Protein AF-A0A434PWB7-F1 (afdb_monomer_lite)

Radius of gyration: 32.47 Å; chains: 1; bounding box: 75×47×63 Å

Structure (mmCIF, N/CA/C/O backbone):
data_AF-A0A434PWB7-F1
#
_entry.id   AF-A0A434PWB7-F1
#
loop_
_atom_site.group_PDB
_atom_site.id
_atom_site.type_symbol
_atom_site.label_atom_id
_atom_site.label_alt_id
_atom_site.label_comp_id
_atom_site.label_asym_id
_atom_site.label_entity_id
_atom_site.label_seq_id
_atom_site.pdbx_PDB_ins_code
_atom_site.Cartn_x
_atom_site.Cartn_y
_atom_site.Cartn_z
_atom_site.occupancy
_atom_site.B_iso_or_equiv
_atom_site.auth_seq_id
_atom_site.auth_comp_id
_atom_site.auth_asym_id
_atom_site.auth_atom_id
_atom_site.pdbx_PDB_model_num
ATOM 1 N N . MET A 1 1 ? 46.363 -16.955 33.409 1.00 49.78 1 MET A N 1
ATOM 2 C CA . MET A 1 1 ? 46.916 -17.927 32.433 1.00 49.78 1 MET A CA 1
ATOM 3 C C . MET A 1 1 ? 45.870 -18.694 31.598 1.00 49.78 1 MET A C 1
ATOM 5 O O . MET A 1 1 ? 46.268 -19.554 30.834 1.00 49.78 1 MET A O 1
ATOM 9 N N . LYS A 1 2 ? 44.554 -18.404 31.662 1.00 49.06 2 LYS A N 1
ATOM 10 C CA . LYS A 1 2 ? 43.530 -19.110 30.847 1.00 49.06 2 LYS A CA 1
ATOM 11 C C . LYS A 1 2 ? 42.995 -18.334 29.626 1.00 49.06 2 LYS A C 1
ATOM 13 O O . LYS A 1 2 ? 42.341 -18.928 28.787 1.00 49.06 2 LYS A O 1
ATOM 18 N N . ARG A 1 3 ? 43.295 -17.033 29.492 1.00 47.59 3 ARG A N 1
ATOM 19 C CA . ARG A 1 3 ? 42.820 -16.181 28.373 1.00 47.59 3 ARG A CA 1
ATOM 20 C C . ARG A 1 3 ? 43.783 -16.095 27.180 1.00 47.59 3 ARG A C 1
ATOM 22 O O . ARG A 1 3 ? 43.400 -15.630 26.121 1.00 47.59 3 ARG A O 1
ATOM 29 N N . ILE A 1 4 ? 45.025 -16.547 27.353 1.00 51.34 4 ILE A N 1
ATOM 30 C CA . ILE A 1 4 ? 46.046 -16.556 26.289 1.00 51.34 4 ILE A CA 1
ATOM 31 C C . ILE A 1 4 ? 45.904 -17.821 25.423 1.00 51.34 4 ILE A C 1
ATOM 33 O O . ILE A 1 4 ? 46.139 -17.782 24.220 1.00 51.34 4 ILE A O 1
ATOM 37 N N . ALA A 1 5 ? 45.428 -18.923 26.014 1.00 50.66 5 ALA A N 1
ATOM 38 C CA . ALA A 1 5 ? 45.200 -20.187 25.315 1.00 50.66 5 ALA A CA 1
ATOM 39 C C . ALA A 1 5 ? 44.047 -20.116 24.294 1.00 50.66 5 ALA A C 1
ATOM 41 O O . ALA A 1 5 ? 44.107 -20.763 23.253 1.00 50.66 5 ALA A O 1
ATOM 42 N N . THR A 1 6 ? 43.019 -19.301 24.551 1.00 50.81 6 THR A N 1
ATOM 43 C CA . THR A 1 6 ? 41.869 -19.149 23.644 1.00 50.81 6 THR A CA 1
ATOM 44 C C . THR A 1 6 ? 42.200 -18.312 22.406 1.00 50.81 6 THR A C 1
ATOM 46 O O . THR A 1 6 ? 41.685 -18.589 21.328 1.00 50.81 6 THR A O 1
ATOM 49 N N . SER A 1 7 ? 43.103 -17.333 22.523 1.00 45.69 7 SER A N 1
ATOM 50 C CA . SER A 1 7 ? 43.508 -16.478 21.397 1.00 45.69 7 SER A CA 1
ATOM 51 C C . SER A 1 7 ? 44.411 -17.203 20.394 1.00 45.69 7 SER A C 1
ATOM 53 O O . SER A 1 7 ? 44.321 -16.956 19.195 1.00 45.69 7 SER A O 1
ATOM 55 N N . PHE A 1 8 ? 45.241 -18.142 20.859 1.00 51.97 8 PHE A N 1
ATOM 56 C CA . PHE A 1 8 ? 46.063 -18.974 19.972 1.00 51.97 8 PHE A CA 1
ATOM 57 C C . PHE A 1 8 ? 45.223 -19.948 19.136 1.00 51.97 8 PHE A C 1
ATOM 59 O O . PHE A 1 8 ? 45.544 -20.195 17.977 1.00 51.97 8 PHE A O 1
ATOM 66 N N . PHE A 1 9 ? 44.110 -20.448 19.680 1.00 51.03 9 PHE A N 1
ATOM 67 C CA . PHE A 1 9 ? 43.215 -21.346 18.947 1.00 51.03 9 PHE A CA 1
ATOM 68 C C . PHE A 1 9 ? 42.497 -20.642 17.783 1.00 51.03 9 PHE A C 1
ATOM 70 O O . PHE A 1 9 ? 42.355 -21.220 16.707 1.00 51.03 9 PHE A O 1
ATOM 77 N N . ALA A 1 10 ? 42.117 -19.371 17.956 1.00 48.66 10 ALA A N 1
ATOM 78 C CA . ALA A 1 10 ? 41.519 -18.567 16.887 1.00 48.66 10 ALA A CA 1
ATOM 79 C C . ALA A 1 10 ? 42.501 -18.290 15.731 1.00 48.66 10 ALA A C 1
ATOM 81 O O . ALA A 1 10 ? 42.099 -18.284 14.569 1.00 48.66 10 ALA A O 1
ATOM 82 N N . LEU A 1 11 ? 43.796 -18.127 16.029 1.00 50.03 11 LEU A N 1
ATOM 83 C CA . LEU A 1 11 ? 44.825 -17.914 15.006 1.00 50.03 11 LEU A CA 1
ATOM 84 C C . LEU A 1 11 ? 45.111 -19.192 14.188 1.00 50.03 11 LEU A C 1
ATOM 86 O O . LEU A 1 11 ? 45.362 -19.113 12.989 1.00 50.03 11 LEU A O 1
ATOM 90 N N . VAL A 1 12 ? 45.024 -20.375 14.809 1.00 53.31 12 VAL A N 1
ATOM 91 C CA . VAL A 1 12 ? 45.215 -21.682 14.141 1.00 53.31 12 VAL A CA 1
ATOM 92 C C . VAL A 1 12 ? 44.002 -22.084 13.282 1.00 53.31 12 VAL A C 1
ATOM 94 O O . VAL A 1 12 ? 44.152 -22.739 12.249 1.00 53.31 12 VAL A O 1
ATOM 97 N N . ALA A 1 13 ? 42.793 -21.649 13.647 1.00 51.38 13 ALA A N 1
ATOM 98 C CA . ALA A 1 13 ? 41.598 -21.869 12.828 1.00 51.38 13 ALA A CA 1
ATOM 99 C C . ALA A 1 13 ? 41.625 -21.070 11.508 1.00 51.38 13 ALA A C 1
ATOM 101 O O . ALA A 1 13 ? 41.132 -21.545 10.487 1.00 51.38 13 ALA A O 1
ATOM 102 N N . LEU A 1 14 ? 42.244 -19.882 11.490 1.00 52.91 14 LEU A N 1
ATOM 103 C CA . LEU A 1 14 ? 42.316 -19.060 10.276 1.00 52.91 14 LEU A CA 1
ATOM 104 C C . LEU A 1 14 ? 43.346 -19.579 9.254 1.00 52.91 14 LEU A C 1
ATOM 106 O O . LEU A 1 14 ? 43.164 -19.400 8.051 1.00 52.91 14 LEU A O 1
ATOM 110 N N . THR A 1 15 ? 44.407 -20.258 9.699 1.00 54.88 15 THR A N 1
ATOM 111 C CA . THR A 1 15 ? 45.444 -20.796 8.799 1.00 54.88 15 THR A CA 1
ATOM 112 C C . THR A 1 15 ? 45.039 -22.111 8.130 1.00 54.88 15 THR A C 1
ATOM 114 O O . THR A 1 15 ? 45.471 -22.387 7.012 1.00 54.88 15 THR A O 1
ATOM 117 N N . THR A 1 16 ? 44.152 -22.901 8.741 1.00 51.47 16 THR A N 1
ATOM 118 C CA . THR A 1 16 ? 43.671 -24.168 8.156 1.00 51.47 16 THR A CA 1
ATOM 119 C C . THR A 1 16 ? 42.686 -23.967 6.995 1.00 51.47 16 THR A C 1
ATOM 121 O O . THR A 1 16 ? 42.696 -24.764 6.056 1.00 51.47 16 THR A O 1
ATOM 124 N N . ALA A 1 17 ? 41.925 -22.867 6.967 1.00 53.03 17 ALA A N 1
ATOM 125 C CA . ALA A 1 17 ? 41.043 -22.537 5.840 1.00 53.03 17 ALA A CA 1
ATOM 126 C C . ALA A 1 17 ? 41.809 -22.124 4.562 1.00 53.03 17 ALA A C 1
ATOM 128 O O . ALA A 1 17 ? 41.383 -22.444 3.452 1.00 53.03 17 ALA A O 1
ATOM 129 N N . GLY A 1 18 ? 42.967 -21.465 4.696 1.00 52.00 18 GLY A N 1
ATOM 130 C CA . GLY A 1 18 ? 43.775 -21.028 3.548 1.00 52.00 18 GLY A CA 1
ATOM 131 C C . GLY A 1 18 ? 44.508 -22.172 2.836 1.00 52.00 18 GLY A C 1
ATOM 132 O O . GLY A 1 18 ? 44.587 -22.201 1.608 1.00 52.00 18 GLY A O 1
ATOM 133 N N . VAL A 1 19 ? 45.008 -23.154 3.592 1.00 56.62 19 VAL A N 1
ATOM 134 C CA . VAL A 1 19 ? 45.785 -24.275 3.030 1.00 56.62 19 VAL A CA 1
ATOM 135 C C . VAL A 1 19 ? 44.885 -25.283 2.304 1.00 56.62 19 VAL A C 1
ATOM 137 O O . VAL A 1 19 ? 45.271 -25.794 1.252 1.00 56.62 19 VAL A O 1
ATOM 140 N N . GLY A 1 20 ? 43.665 -25.522 2.802 1.00 57.69 20 GLY A N 1
ATOM 141 C CA . GLY A 1 20 ? 42.697 -26.423 2.163 1.00 57.69 20 GLY A CA 1
ATOM 142 C C . GLY A 1 20 ? 42.255 -25.956 0.770 1.00 57.69 20 GLY A C 1
ATOM 143 O O . GLY A 1 20 ? 42.205 -26.761 -0.159 1.00 57.69 20 GLY A O 1
ATOM 144 N N . GLY A 1 21 ? 42.017 -24.650 0.595 1.00 58.03 21 GLY A N 1
ATOM 145 C CA . GLY A 1 21 ? 41.664 -24.066 -0.706 1.00 58.03 21 GLY A CA 1
ATOM 146 C C . GLY A 1 21 ? 42.804 -24.122 -1.731 1.00 58.03 21 GLY A C 1
ATOM 147 O O . GLY A 1 21 ? 42.571 -24.428 -2.900 1.00 58.03 21 GLY A O 1
ATOM 148 N N . TYR A 1 22 ? 44.050 -23.909 -1.293 1.00 60.38 22 TYR A N 1
ATOM 149 C CA . TYR A 1 22 ? 45.230 -23.970 -2.165 1.00 60.38 22 TYR A CA 1
ATOM 150 C C . TYR A 1 22 ? 45.529 -25.399 -2.654 1.00 60.38 22 TYR A C 1
ATOM 152 O O . TYR A 1 22 ? 45.851 -25.615 -3.823 1.00 60.38 22 TYR A O 1
ATOM 160 N N . TRP A 1 23 ? 45.352 -26.400 -1.785 1.00 58.19 23 TRP A N 1
ATOM 161 C CA . TRP A 1 23 ? 45.538 -27.809 -2.146 1.00 58.19 23 TRP A CA 1
ATOM 162 C C . TRP A 1 23 ? 44.415 -28.370 -3.033 1.00 58.19 23 TRP A C 1
ATOM 164 O O . TRP A 1 23 ? 44.680 -29.214 -3.892 1.00 58.19 23 TRP A O 1
ATOM 174 N N . ALA A 1 24 ? 43.180 -27.879 -2.877 1.00 58.53 24 ALA A N 1
ATOM 175 C CA . ALA A 1 24 ? 42.061 -28.213 -3.762 1.00 58.53 24 ALA A CA 1
ATOM 176 C C . ALA A 1 24 ? 42.267 -27.668 -5.191 1.00 58.53 24 ALA A C 1
ATOM 178 O O . ALA A 1 24 ? 42.006 -28.383 -6.160 1.00 58.53 24 ALA A O 1
ATOM 179 N N . GLY A 1 25 ? 42.826 -26.457 -5.323 1.00 58.16 25 GLY A N 1
ATOM 180 C CA . GLY A 1 25 ? 43.165 -25.849 -6.615 1.00 58.16 25 GLY A CA 1
ATOM 181 C C . GLY A 1 25 ? 44.259 -26.594 -7.392 1.00 58.16 25 GLY A C 1
ATOM 182 O O . GLY A 1 25 ? 44.146 -26.758 -8.603 1.00 58.16 25 GLY A O 1
ATOM 183 N N . LEU A 1 26 ? 45.280 -27.126 -6.708 1.00 58.56 26 LEU A N 1
ATOM 184 C CA . LEU A 1 26 ? 46.365 -27.901 -7.339 1.00 58.56 26 LEU A CA 1
ATOM 185 C C . LEU A 1 26 ? 45.928 -29.285 -7.851 1.00 58.56 26 LEU A C 1
ATOM 187 O O . LEU A 1 26 ? 46.572 -29.838 -8.739 1.00 58.56 26 LEU A O 1
ATOM 191 N N . ARG A 1 27 ? 44.844 -29.858 -7.305 1.00 58.25 27 ARG A N 1
ATOM 192 C CA . ARG A 1 27 ? 44.308 -31.177 -7.699 1.00 58.25 27 ARG A CA 1
ATOM 193 C C . ARG A 1 27 ? 43.211 -31.111 -8.768 1.00 58.25 27 ARG A C 1
ATOM 195 O O . ARG A 1 27 ? 42.629 -32.144 -9.086 1.00 58.25 27 ARG A O 1
ATOM 202 N N . GLY A 1 28 ? 42.931 -29.927 -9.320 1.00 56.66 28 GLY A N 1
ATOM 203 C CA . GLY A 1 28 ? 41.966 -29.752 -10.411 1.00 56.66 28 GLY A CA 1
ATOM 204 C C . GLY A 1 28 ? 40.499 -29.925 -10.005 1.00 56.66 28 GLY A C 1
ATOM 205 O O . GLY A 1 28 ? 39.634 -29.989 -10.876 1.00 56.66 28 GLY A O 1
ATOM 206 N N . TYR A 1 29 ? 40.196 -29.973 -8.703 1.00 58.38 29 TYR A N 1
ATOM 207 C CA . TYR A 1 29 ? 38.818 -29.938 -8.224 1.00 58.38 29 TYR A CA 1
ATOM 208 C C . TYR A 1 29 ? 38.304 -28.504 -8.342 1.00 58.38 29 TYR A C 1
ATOM 210 O O . TYR A 1 29 ? 38.477 -27.680 -7.444 1.00 58.38 29 TYR A O 1
ATOM 218 N N . THR A 1 30 ? 37.695 -28.189 -9.483 1.00 59.16 30 THR A N 1
ATOM 219 C CA . THR A 1 30 ? 36.936 -26.955 -9.653 1.00 59.16 30 THR A CA 1
ATOM 220 C C . THR A 1 30 ? 35.659 -27.085 -8.827 1.00 59.16 30 THR A C 1
ATOM 222 O O . THR A 1 30 ? 34.748 -27.842 -9.155 1.00 59.16 30 THR A O 1
ATOM 225 N N . ALA A 1 31 ? 35.600 -26.385 -7.693 1.00 60.28 31 ALA A N 1
ATOM 226 C CA . ALA A 1 31 ? 34.315 -26.146 -7.052 1.00 60.28 31 ALA A CA 1
ATOM 227 C C . ALA A 1 31 ? 33.416 -25.406 -8.064 1.00 60.28 31 ALA A C 1
ATOM 229 O O . ALA A 1 31 ? 33.939 -24.564 -8.807 1.00 60.28 31 ALA A O 1
ATOM 230 N N . PRO A 1 32 ? 32.102 -25.706 -8.130 1.00 62.72 32 PRO A N 1
ATOM 231 C CA . PRO A 1 32 ? 31.188 -24.956 -8.981 1.00 62.72 32 PRO A CA 1
ATOM 232 C C . PRO A 1 32 ? 31.384 -23.469 -8.697 1.00 62.72 32 PRO A C 1
ATOM 234 O O . PRO A 1 32 ? 31.395 -23.039 -7.541 1.00 62.72 32 PRO A O 1
ATOM 237 N N . SER A 1 33 ? 31.637 -22.699 -9.754 1.00 70.75 33 SER A N 1
ATOM 238 C CA . SER A 1 33 ? 31.906 -21.274 -9.620 1.00 70.75 33 SER A CA 1
ATOM 239 C C . SER A 1 33 ? 30.725 -20.588 -8.936 1.00 70.75 33 SER A C 1
ATOM 241 O O . SER A 1 33 ? 29.579 -21.024 -9.060 1.00 70.75 33 SER A O 1
ATOM 243 N N . LEU A 1 34 ? 30.982 -19.462 -8.267 1.00 66.31 34 LEU A N 1
ATOM 244 C CA . LEU A 1 34 ? 29.915 -18.643 -7.689 1.00 66.31 34 LEU A CA 1
ATOM 245 C C . LEU A 1 34 ? 28.847 -18.285 -8.744 1.00 66.31 34 LEU A C 1
ATOM 247 O O . LEU A 1 34 ? 27.666 -18.230 -8.425 1.00 66.31 34 LEU A O 1
ATOM 251 N N . SER A 1 35 ? 29.241 -18.131 -10.015 1.00 69.31 35 SER A N 1
ATOM 252 C CA . SER A 1 35 ? 28.311 -17.941 -11.134 1.00 69.31 35 SER A CA 1
ATOM 253 C C . SER A 1 35 ? 27.417 -19.154 -11.397 1.00 69.31 35 SER A C 1
ATOM 255 O O . SER A 1 35 ? 26.229 -18.975 -11.618 1.00 69.31 35 SER A O 1
ATOM 257 N N . SER A 1 36 ? 27.940 -20.379 -11.285 1.00 71.12 36 SER A N 1
ATOM 258 C CA . SER A 1 36 ? 27.150 -21.614 -11.409 1.00 71.12 36 SER A CA 1
ATOM 259 C C . SER A 1 36 ? 26.102 -21.718 -10.298 1.00 71.12 36 SER A C 1
ATOM 261 O O . SER A 1 36 ? 24.976 -22.147 -10.534 1.00 71.12 36 SER A O 1
ATOM 263 N N . PHE A 1 37 ? 26.471 -21.300 -9.084 1.00 73.88 37 PHE A N 1
ATOM 264 C CA . PHE A 1 37 ? 25.562 -21.240 -7.941 1.00 73.88 37 PHE A CA 1
ATOM 265 C C . PHE A 1 37 ? 24.471 -20.174 -8.135 1.00 73.88 37 PHE A C 1
ATOM 267 O O . PHE A 1 37 ? 23.296 -20.447 -7.903 1.00 73.88 37 PHE A O 1
ATOM 274 N N . VAL A 1 38 ? 24.838 -18.984 -8.624 1.00 76.19 38 VAL A N 1
ATOM 275 C CA . VAL A 1 38 ? 23.889 -17.901 -8.936 1.00 76.19 38 VAL A CA 1
ATOM 276 C C . VAL A 1 38 ? 22.949 -18.277 -10.086 1.00 76.19 38 VAL A C 1
ATOM 278 O O . VAL A 1 38 ? 21.750 -18.009 -10.002 1.00 76.19 38 VAL A O 1
ATOM 281 N N . ASP A 1 39 ? 23.451 -18.934 -11.132 1.00 73.50 39 ASP A N 1
ATOM 282 C CA . ASP A 1 39 ? 22.641 -19.406 -12.259 1.00 73.50 39 ASP A CA 1
ATOM 283 C C . ASP A 1 39 ? 21.671 -20.514 -11.839 1.00 73.50 39 ASP A C 1
ATOM 285 O O . ASP A 1 39 ? 20.509 -20.495 -12.245 1.00 73.50 39 ASP A O 1
ATOM 289 N N . ALA A 1 40 ? 22.109 -21.458 -10.999 1.00 72.19 40 ALA A N 1
ATOM 290 C CA . ALA A 1 40 ? 21.235 -22.495 -10.453 1.00 72.19 40 ALA A CA 1
ATOM 291 C C . ALA A 1 40 ? 20.111 -21.884 -9.598 1.00 72.19 40 ALA A C 1
ATOM 293 O O . ALA A 1 40 ? 18.942 -22.185 -9.823 1.00 72.19 40 ALA A O 1
ATOM 294 N N . TRP A 1 41 ? 20.450 -20.935 -8.719 1.00 67.69 41 TRP A N 1
ATOM 295 C CA . TRP A 1 41 ? 19.481 -20.199 -7.897 1.00 67.69 41 TRP A CA 1
ATOM 296 C C . TRP A 1 41 ? 18.503 -19.351 -8.728 1.00 67.69 41 TRP A C 1
ATOM 298 O O . TRP A 1 41 ? 17.355 -19.129 -8.344 1.00 67.69 41 TRP A O 1
ATOM 308 N N . SER A 1 42 ? 18.944 -18.856 -9.885 1.00 67.81 42 SER A N 1
ATOM 309 C CA . SER A 1 42 ? 18.118 -18.022 -10.765 1.00 67.81 42 SER A CA 1
ATOM 310 C C . SER A 1 42 ? 17.147 -18.841 -11.618 1.00 67.81 42 SER A C 1
ATOM 312 O O . SER A 1 42 ? 16.060 -18.355 -11.927 1.00 67.81 42 SER A O 1
ATOM 314 N N . ARG A 1 43 ? 17.498 -20.087 -11.966 1.00 61.28 43 ARG A N 1
ATOM 315 C CA . ARG A 1 43 ? 16.631 -21.015 -12.721 1.00 61.28 43 ARG A CA 1
ATOM 316 C C . ARG A 1 43 ? 15.439 -21.527 -11.915 1.00 61.28 43 ARG A C 1
ATOM 318 O O . ARG A 1 43 ? 14.445 -21.934 -12.505 1.00 61.28 43 ARG A O 1
ATOM 325 N N . GLU A 1 44 ? 15.524 -21.476 -10.591 1.00 57.31 44 GLU A N 1
ATOM 326 C CA . GLU A 1 44 ? 14.447 -21.867 -9.678 1.00 57.31 44 GLU A CA 1
ATOM 327 C C . GLU A 1 44 ? 13.449 -20.743 -9.391 1.00 57.31 44 GLU A C 1
ATOM 329 O O . GLU A 1 44 ? 12.474 -20.974 -8.678 1.00 57.31 44 GLU A O 1
ATOM 334 N N . ARG A 1 45 ? 13.632 -19.535 -9.949 1.00 58.97 45 ARG A N 1
ATOM 335 C CA . ARG A 1 45 ? 12.610 -18.490 -9.835 1.00 58.97 45 ARG A CA 1
ATOM 336 C C . ARG A 1 45 ? 11.412 -18.857 -10.715 1.00 58.97 45 ARG A C 1
ATOM 338 O O . ARG A 1 45 ? 11.538 -18.797 -11.940 1.00 58.97 45 ARG A O 1
ATOM 345 N N . PRO A 1 46 ? 10.248 -19.205 -10.133 1.00 59.06 46 PRO A N 1
ATOM 346 C CA . PRO A 1 46 ? 9.037 -19.341 -10.922 1.00 59.06 46 PRO A CA 1
ATOM 347 C C . PRO A 1 46 ? 8.771 -18.005 -11.621 1.00 59.06 46 PRO A C 1
ATOM 349 O O . PRO A 1 46 ? 9.024 -16.938 -11.052 1.00 59.06 46 PRO A O 1
ATOM 352 N N . ALA A 1 47 ? 8.294 -18.064 -12.865 1.00 60.47 47 ALA A N 1
ATOM 353 C CA . ALA A 1 47 ? 7.851 -16.868 -13.569 1.00 60.47 47 ALA A CA 1
ATOM 354 C C . ALA A 1 47 ? 6.892 -16.087 -12.654 1.00 60.47 47 ALA A C 1
ATOM 356 O O . ALA A 1 47 ? 6.040 -16.720 -12.016 1.00 60.47 47 ALA A O 1
ATOM 357 N N . PRO A 1 48 ? 7.039 -14.752 -12.542 1.00 62.34 48 PRO A N 1
ATOM 358 C CA . PRO A 1 48 ? 6.140 -13.973 -11.709 1.00 62.34 48 PRO A CA 1
ATOM 359 C C . PRO A 1 48 ? 4.700 -14.279 -12.142 1.00 62.34 48 PRO A C 1
ATOM 361 O O . PRO A 1 48 ? 4.429 -14.333 -13.349 1.00 62.34 48 PRO A O 1
ATOM 364 N N . PRO A 1 49 ? 3.792 -14.561 -11.191 1.00 65.75 49 PRO A N 1
ATOM 365 C CA . PRO A 1 49 ? 2.408 -14.848 -11.524 1.00 65.75 49 PRO A CA 1
ATOM 366 C C . PRO A 1 49 ? 1.852 -13.671 -12.323 1.00 65.75 49 PRO A C 1
ATOM 368 O O . PRO A 1 49 ? 2.086 -12.515 -11.980 1.00 65.75 49 PRO A O 1
ATOM 371 N N . LYS A 1 50 ? 1.137 -13.967 -13.409 1.00 75.81 50 LYS A N 1
ATOM 372 C CA . LYS A 1 50 ? 0.498 -12.940 -14.232 1.00 75.81 50 LYS A CA 1
ATOM 373 C C . LYS A 1 50 ? -0.438 -12.111 -13.349 1.00 75.81 50 LYS A C 1
ATOM 375 O O . LYS A 1 50 ? -1.358 -12.674 -12.750 1.00 75.81 50 LYS A O 1
ATOM 380 N N . GLY A 1 51 ? -0.209 -10.798 -13.287 1.00 78.31 51 GLY A N 1
ATOM 381 C CA . GLY A 1 51 ? -1.073 -9.884 -12.555 1.00 78.31 51 GLY A CA 1
ATOM 382 C C . GLY A 1 51 ? -2.545 -10.063 -12.906 1.00 78.31 51 GLY A C 1
ATOM 383 O O . GLY A 1 51 ? -2.912 -10.212 -14.072 1.00 78.31 51 GLY A O 1
ATOM 384 N N . THR A 1 52 ? -3.382 -10.099 -11.876 1.00 81.75 52 THR A N 1
ATOM 385 C CA . THR A 1 52 ? -4.832 -10.258 -11.960 1.00 81.75 52 THR A CA 1
ATOM 386 C C . THR A 1 52 ? -5.498 -9.076 -11.260 1.00 81.75 52 THR A C 1
ATOM 388 O O . THR A 1 52 ? -5.004 -8.574 -10.250 1.00 81.75 52 THR A O 1
ATOM 391 N N . GLY A 1 53 ? -6.642 -8.635 -11.784 1.00 87.25 53 GLY A N 1
ATOM 392 C CA . GLY A 1 53 ? -7.392 -7.501 -11.245 1.00 87.25 53 GLY A CA 1
ATOM 393 C C . GLY A 1 53 ? -7.141 -6.199 -12.011 1.00 87.25 53 GLY A C 1
ATOM 394 O O . GLY A 1 53 ? -6.603 -6.232 -13.117 1.00 87.25 53 GLY A O 1
ATOM 395 N N . PRO A 1 54 ? -7.586 -5.052 -11.475 1.00 91.12 54 PRO A N 1
ATOM 396 C CA . PRO A 1 54 ? -7.432 -3.761 -12.137 1.00 91.12 54 PRO A CA 1
ATOM 397 C C . PRO A 1 54 ? -5.965 -3.315 -12.174 1.00 91.12 54 PRO A C 1
ATOM 399 O O . PRO A 1 54 ? -5.192 -3.603 -11.258 1.00 91.12 54 PRO A O 1
ATOM 402 N N . VAL A 1 55 ? -5.596 -2.581 -13.228 1.00 92.62 55 VAL A N 1
ATOM 403 C CA . VAL A 1 55 ? -4.309 -1.875 -13.314 1.00 92.62 55 VAL A CA 1
ATOM 404 C C . VAL A 1 55 ? -4.357 -0.677 -12.370 1.00 92.62 55 VAL A C 1
ATOM 406 O O . VAL A 1 55 ? -5.252 0.156 -12.493 1.00 92.62 55 VAL A O 1
ATOM 409 N N . ILE A 1 56 ? -3.409 -0.595 -11.436 1.00 93.81 56 ILE A N 1
ATOM 410 C CA . ILE A 1 56 ? -3.336 0.506 -10.464 1.00 93.81 56 ILE A CA 1
ATOM 411 C C . ILE A 1 56 ? -2.471 1.645 -11.012 1.00 93.81 56 ILE A C 1
ATOM 413 O O . ILE A 1 56 ? -2.819 2.815 -10.866 1.00 93.81 56 ILE A O 1
ATOM 417 N N . TYR A 1 57 ? -1.358 1.311 -11.669 1.00 95.00 57 TYR A N 1
ATOM 418 C CA . TYR A 1 57 ? -0.476 2.270 -12.336 1.00 95.00 57 TYR A CA 1
ATOM 419 C C . TYR A 1 57 ? 0.399 1.583 -13.390 1.00 95.00 57 TYR A C 1
ATOM 421 O O . TYR A 1 57 ? 0.441 0.361 -13.519 1.00 95.00 57 TYR A O 1
ATOM 429 N N . PHE A 1 58 ? 1.122 2.403 -14.140 1.00 95.50 58 PHE A N 1
ATOM 430 C CA . PHE A 1 58 ? 2.099 2.019 -15.143 1.00 95.50 58 PHE A CA 1
ATOM 431 C C . PHE A 1 58 ? 3.502 2.387 -14.652 1.00 95.50 58 PHE A C 1
ATOM 433 O O . PHE A 1 58 ? 3.718 3.502 -14.172 1.00 95.50 58 PHE A O 1
ATOM 440 N N . ARG A 1 59 ? 4.470 1.477 -14.784 1.00 95.00 59 ARG A N 1
ATOM 441 C CA . ARG A 1 59 ? 5.882 1.701 -14.419 1.00 95.00 59 ARG A CA 1
ATOM 442 C C . ARG A 1 59 ? 6.802 1.611 -15.630 1.00 95.00 59 ARG A C 1
ATOM 444 O O . ARG A 1 59 ? 6.471 0.936 -16.607 1.00 95.00 59 ARG A O 1
ATOM 451 N N . HIS A 1 60 ? 7.964 2.254 -15.553 1.00 95.69 60 HIS A N 1
ATOM 452 C CA . HIS A 1 60 ? 8.973 2.150 -16.604 1.00 95.69 60 HIS A CA 1
ATOM 453 C C . HIS A 1 60 ? 9.383 0.679 -16.825 1.00 95.69 60 HIS A C 1
ATOM 455 O O . HIS A 1 60 ? 9.612 -0.038 -15.843 1.00 95.69 60 HIS A O 1
ATOM 461 N N . PRO A 1 61 ? 9.490 0.201 -18.079 1.00 93.38 61 PRO A N 1
ATOM 462 C CA . PRO A 1 61 ? 9.835 -1.191 -18.367 1.00 93.38 61 PRO A CA 1
ATOM 463 C C . PRO A 1 61 ? 11.227 -1.590 -17.850 1.00 93.38 61 PRO A C 1
ATOM 465 O O . PRO A 1 61 ? 11.422 -2.751 -17.504 1.00 93.38 61 PRO A O 1
ATOM 468 N N . ASP A 1 62 ? 12.159 -0.639 -17.724 1.00 91.31 62 ASP A N 1
ATOM 469 C CA . ASP A 1 62 ? 13.522 -0.896 -17.219 1.00 91.31 62 ASP A CA 1
ATOM 470 C C . ASP A 1 62 ? 13.640 -0.854 -15.684 1.00 91.31 62 ASP A C 1
ATOM 472 O O . ASP A 1 62 ? 14.732 -0.987 -15.137 1.00 91.31 62 ASP A O 1
ATOM 476 N N . GLY A 1 63 ? 12.523 -0.669 -14.969 1.00 86.75 63 GLY A N 1
ATOM 477 C CA . GLY A 1 63 ? 12.513 -0.614 -13.503 1.00 86.75 63 GLY A CA 1
ATOM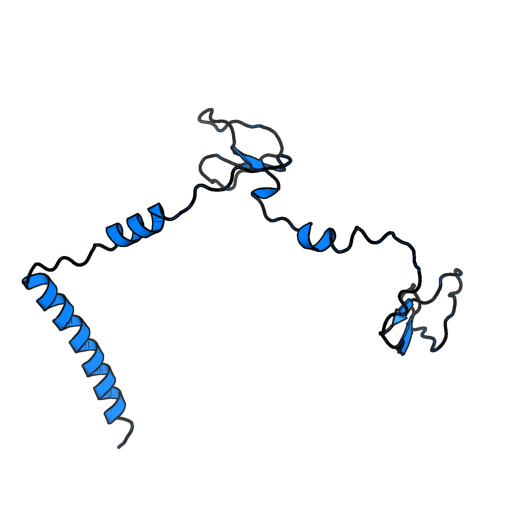 478 C C . GLY A 1 63 ? 12.971 0.722 -12.916 1.00 86.75 63 GLY A C 1
ATOM 479 O O . GLY A 1 63 ? 13.215 0.812 -11.714 1.00 86.75 63 GLY A O 1
ATOM 480 N N . GLU A 1 64 ? 13.070 1.766 -13.740 1.00 91.56 64 GLU A N 1
ATOM 481 C CA . GLU A 1 64 ? 13.278 3.128 -13.255 1.00 91.56 64 GLU A CA 1
ATOM 482 C C . GLU A 1 64 ? 12.105 3.567 -12.364 1.00 91.56 64 GLU A C 1
ATOM 484 O O . GLU A 1 64 ? 10.959 3.183 -12.628 1.00 91.56 64 GLU A O 1
ATOM 489 N N . PRO A 1 65 ? 12.345 4.409 -11.339 1.00 93.12 65 PRO A N 1
ATOM 490 C CA . PRO A 1 65 ? 11.311 4.893 -10.423 1.00 93.12 65 PRO A CA 1
ATOM 491 C C . PRO A 1 65 ? 10.425 5.979 -11.066 1.00 93.12 65 PRO A C 1
ATOM 493 O O . PRO A 1 65 ? 10.125 7.004 -10.455 1.00 93.12 65 PRO A O 1
ATOM 496 N N . ILE A 1 66 ? 10.023 5.767 -12.319 1.00 93.00 66 ILE A N 1
ATOM 497 C CA . ILE A 1 66 ? 9.122 6.618 -13.088 1.00 93.00 66 ILE A CA 1
ATOM 498 C C . ILE A 1 66 ? 7.787 5.888 -13.211 1.00 93.00 66 ILE A C 1
ATOM 500 O O . ILE A 1 66 ? 7.694 4.802 -13.792 1.00 93.00 66 ILE A O 1
ATOM 504 N N . TYR A 1 67 ? 6.741 6.522 -12.688 1.00 94.38 67 TYR A N 1
ATOM 505 C CA . TYR A 1 67 ? 5.396 5.964 -12.607 1.00 94.38 67 TYR A CA 1
ATOM 506 C C . TYR A 1 67 ? 4.389 6.866 -13.322 1.00 94.38 67 TYR A C 1
ATOM 508 O O . TYR A 1 67 ? 4.566 8.084 -13.407 1.00 94.38 67 TYR A O 1
ATOM 516 N N . SER A 1 68 ? 3.316 6.275 -13.842 1.00 94.88 68 SER A N 1
ATOM 517 C CA . SER A 1 68 ? 2.210 7.001 -14.461 1.00 94.88 68 SER A CA 1
ATOM 518 C C . SER A 1 68 ? 0.870 6.368 -14.113 1.00 94.88 68 SER A C 1
ATOM 520 O O . SER A 1 68 ? 0.744 5.150 -14.092 1.00 94.88 68 SER A O 1
ATOM 522 N N . ALA A 1 69 ? -0.149 7.192 -13.868 1.00 94.56 69 ALA A N 1
ATOM 523 C CA . ALA A 1 69 ? -1.518 6.712 -13.673 1.00 94.56 69 ALA A CA 1
ATOM 524 C C . ALA A 1 69 ? -2.192 6.306 -14.998 1.00 94.56 69 ALA A C 1
ATOM 526 O O . ALA A 1 69 ? -3.082 5.464 -15.011 1.00 94.56 69 ALA A O 1
ATOM 527 N N . ASN A 1 70 ? -1.753 6.890 -16.116 1.00 93.69 70 ASN A N 1
ATOM 528 C CA . ASN A 1 70 ? -2.301 6.636 -17.445 1.00 93.69 70 ASN A CA 1
ATOM 529 C C . ASN A 1 70 ? -1.282 5.870 -18.306 1.00 93.69 70 ASN A C 1
ATOM 531 O O . ASN A 1 70 ? -0.079 5.974 -18.054 1.00 93.69 70 ASN A O 1
ATOM 535 N N . PRO A 1 71 ? -1.728 5.153 -19.355 1.00 92.94 71 PRO A N 1
ATOM 536 C CA . PRO A 1 71 ? -0.822 4.550 -20.324 1.00 92.94 71 PRO A CA 1
ATOM 537 C C . PRO A 1 71 ? 0.135 5.597 -20.903 1.00 92.94 71 PRO A C 1
ATOM 539 O O . PRO A 1 71 ? -0.284 6.670 -21.346 1.00 92.94 71 PRO A O 1
ATOM 542 N N . ARG A 1 72 ? 1.429 5.283 -20.900 1.00 92.88 72 ARG A N 1
ATOM 543 C CA . ARG A 1 72 ? 2.495 6.176 -21.361 1.00 92.88 72 ARG A CA 1
ATOM 544 C C . ARG A 1 72 ? 3.542 5.383 -22.129 1.00 92.88 72 ARG A C 1
ATOM 546 O O . ARG A 1 72 ? 3.692 4.185 -21.905 1.00 92.88 72 ARG A O 1
ATOM 553 N N . ARG A 1 73 ? 4.278 6.067 -23.003 1.00 93.75 73 ARG A N 1
ATOM 554 C CA . ARG A 1 73 ? 5.472 5.536 -23.664 1.00 93.75 73 ARG A CA 1
ATOM 555 C C . ARG A 1 73 ? 6.742 6.165 -23.122 1.00 93.75 73 ARG A C 1
ATOM 557 O O . ARG A 1 73 ? 6.741 7.336 -22.743 1.00 93.75 73 ARG A O 1
ATOM 564 N N . THR A 1 74 ? 7.799 5.369 -23.087 1.00 92.44 74 THR A N 1
ATOM 565 C CA . THR A 1 74 ? 9.164 5.822 -22.826 1.00 92.44 74 THR A CA 1
ATOM 566 C C . THR A 1 74 ? 9.681 6.630 -24.016 1.00 92.44 74 THR A C 1
ATOM 568 O O . THR A 1 74 ? 9.080 6.616 -25.094 1.00 92.44 74 THR A O 1
ATOM 571 N N . GLU A 1 75 ? 10.796 7.336 -23.840 1.00 91.19 75 GLU A N 1
ATOM 572 C CA . GLU A 1 75 ? 11.448 8.081 -24.930 1.00 91.19 75 GLU A CA 1
ATOM 573 C C . GLU A 1 75 ? 11.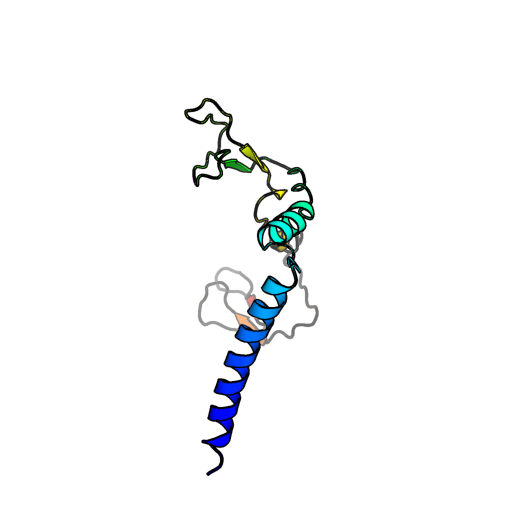884 7.154 -26.074 1.00 91.19 75 GLU A C 1
ATOM 575 O O . GLU A 1 75 ? 11.790 7.518 -27.244 1.00 91.19 75 GLU A O 1
ATOM 580 N N . ASP A 1 76 ? 12.222 5.907 -25.740 1.00 87.88 76 ASP A N 1
ATOM 581 C CA . ASP A 1 76 ? 12.529 4.843 -26.703 1.00 87.88 76 ASP A CA 1
ATOM 582 C C . ASP A 1 76 ? 11.291 4.314 -27.454 1.00 87.88 76 ASP A C 1
ATOM 584 O O . ASP A 1 76 ? 11.398 3.414 -28.287 1.00 87.88 76 ASP A O 1
ATOM 588 N N . GLY A 1 77 ? 10.092 4.803 -27.123 1.00 92.06 77 GLY A N 1
ATOM 589 C CA . GLY A 1 77 ? 8.829 4.395 -27.736 1.00 92.06 77 GLY A CA 1
ATOM 590 C C . GLY A 1 77 ? 8.221 3.102 -27.185 1.00 92.06 77 GLY A C 1
ATOM 591 O O . GLY A 1 77 ? 7.209 2.645 -27.721 1.00 92.06 77 GLY A O 1
ATOM 592 N N . ARG A 1 78 ? 8.784 2.513 -26.121 1.00 93.88 78 ARG A N 1
ATOM 593 C CA . ARG A 1 78 ? 8.213 1.329 -25.455 1.00 93.88 78 ARG A CA 1
ATOM 594 C C . ARG A 1 78 ? 7.044 1.737 -24.566 1.00 93.88 78 ARG A C 1
ATOM 596 O O . ARG A 1 78 ? 7.098 2.771 -23.906 1.00 93.88 78 ARG A O 1
ATOM 603 N N . ASP A 1 79 ? 5.991 0.928 -24.528 1.00 94.75 79 ASP A N 1
ATOM 604 C CA . ASP A 1 79 ? 4.879 1.158 -23.606 1.00 94.75 79 ASP A CA 1
ATOM 605 C C . ASP A 1 79 ? 5.324 0.880 -22.162 1.00 94.75 79 ASP A C 1
ATOM 607 O O . ASP A 1 79 ? 6.119 -0.025 -21.896 1.00 94.75 79 ASP A O 1
ATOM 611 N N . PHE A 1 80 ? 4.817 1.668 -21.217 1.00 94.56 80 PHE A N 1
ATOM 612 C CA . PHE A 1 80 ? 5.020 1.395 -19.801 1.00 94.56 80 PHE A CA 1
ATOM 613 C C . PHE A 1 80 ? 4.323 0.086 -19.405 1.00 94.56 80 PHE A C 1
ATOM 615 O O . PHE A 1 80 ? 3.243 -0.248 -19.899 1.00 94.56 80 PHE A O 1
ATOM 622 N N . THR A 1 81 ? 4.914 -0.630 -18.453 1.00 93.88 81 THR A N 1
ATOM 623 C CA . THR A 1 81 ? 4.372 -1.888 -17.938 1.00 93.88 81 THR A CA 1
ATOM 624 C C . THR A 1 81 ? 3.220 -1.602 -16.983 1.00 93.88 81 THR A C 1
ATOM 626 O O . THR A 1 81 ? 3.409 -0.924 -15.973 1.00 93.88 81 THR A O 1
ATOM 629 N N . ALA A 1 82 ? 2.039 -2.139 -17.282 1.00 94.38 82 ALA A N 1
ATOM 630 C CA . ALA A 1 82 ? 0.891 -2.098 -16.383 1.00 94.38 82 ALA A CA 1
ATOM 631 C C . ALA A 1 82 ? 1.151 -2.966 -15.143 1.00 94.38 82 ALA A C 1
ATOM 633 O O . ALA A 1 82 ? 1.526 -4.129 -15.278 1.00 94.38 82 ALA A O 1
ATOM 634 N N . VAL A 1 83 ? 0.941 -2.399 -13.956 1.00 92.44 83 VAL A N 1
ATOM 635 C CA . VAL A 1 83 ? 1.012 -3.104 -12.673 1.00 92.44 83 VAL A CA 1
ATOM 636 C C . VAL A 1 83 ? -0.408 -3.301 -12.159 1.00 92.44 83 VAL A C 1
ATOM 638 O O . VAL A 1 83 ? -1.141 -2.334 -11.926 1.00 92.44 83 VAL A O 1
ATOM 641 N N . HIS A 1 84 ? -0.811 -4.559 -12.012 1.00 92.12 84 HIS A N 1
ATOM 642 C CA . HIS A 1 84 ? -2.120 -4.926 -11.482 1.00 92.12 84 HIS A CA 1
ATOM 643 C C . HIS A 1 84 ? -2.131 -4.912 -9.954 1.00 92.12 84 HIS A C 1
ATOM 645 O O . HIS A 1 84 ? -1.098 -5.066 -9.308 1.00 92.12 84 HIS A O 1
ATOM 651 N N . ALA A 1 85 ? -3.324 -4.808 -9.370 1.00 90.00 85 ALA A N 1
ATOM 652 C CA . ALA A 1 85 ? -3.525 -4.820 -7.921 1.00 90.00 85 ALA A CA 1
ATOM 653 C C . ALA A 1 85 ? -2.872 -6.023 -7.217 1.00 90.00 85 ALA A C 1
ATOM 655 O O . ALA A 1 85 ? -2.363 -5.888 -6.111 1.00 90.00 85 ALA A O 1
ATOM 656 N N . SER A 1 86 ? -2.864 -7.198 -7.855 1.00 86.12 86 SER A N 1
ATOM 657 C CA . SER A 1 86 ? -2.241 -8.398 -7.286 1.00 86.12 86 SER A CA 1
ATOM 658 C C . SER A 1 86 ? -0.709 -8.397 -7.339 1.00 86.12 86 SER A C 1
ATOM 660 O O . SER A 1 86 ? -0.088 -9.273 -6.748 1.00 86.12 86 SER A O 1
ATOM 662 N N . GLU A 1 87 ? -0.106 -7.511 -8.134 1.00 88.88 87 GLU A N 1
ATOM 663 C CA . GLU A 1 87 ? 1.348 -7.417 -8.320 1.00 88.88 87 GLU A CA 1
ATOM 664 C C . GLU A 1 87 ? 1.991 -6.415 -7.355 1.00 88.88 87 GLU A C 1
ATOM 666 O O . GLU A 1 87 ? 3.216 -6.397 -7.236 1.00 88.88 87 GLU A O 1
ATOM 671 N N . ASP A 1 88 ? 1.180 -5.607 -6.667 1.00 85.75 88 ASP A N 1
ATOM 672 C CA . ASP A 1 88 ? 1.626 -4.660 -5.648 1.00 85.75 88 ASP A CA 1
ATOM 673 C C . ASP A 1 88 ? 1.192 -5.094 -4.238 1.00 85.75 88 ASP A C 1
ATOM 675 O O . ASP A 1 88 ? 0.494 -6.089 -4.027 1.00 85.75 88 ASP A O 1
ATOM 679 N N . VAL A 1 89 ? 1.638 -4.337 -3.244 1.00 86.38 89 VAL A N 1
ATOM 680 C CA . VAL A 1 89 ? 1.307 -4.518 -1.842 1.00 86.38 89 VAL A CA 1
ATOM 681 C C . VAL A 1 89 ? -0.184 -4.267 -1.638 1.00 86.38 89 VAL A C 1
ATOM 683 O O . VAL A 1 89 ? -0.677 -3.145 -1.750 1.00 86.38 89 VAL A O 1
ATOM 686 N N . ASN A 1 90 ? -0.905 -5.332 -1.297 1.00 81.62 90 ASN A N 1
ATOM 687 C CA . ASN A 1 90 ? -2.326 -5.262 -1.002 1.00 81.62 90 ASN A CA 1
ATOM 688 C C . ASN A 1 90 ? -2.580 -5.064 0.503 1.00 81.62 90 ASN A C 1
ATOM 690 O O . ASN A 1 90 ? -2.348 -5.971 1.308 1.00 81.62 90 ASN A O 1
ATOM 694 N N . PHE A 1 91 ? -3.130 -3.906 0.868 1.00 76.56 91 PHE A N 1
ATOM 695 C CA . PHE A 1 91 ? -3.528 -3.582 2.242 1.00 76.56 91 PHE A CA 1
ATOM 696 C C . PHE A 1 91 ? -4.984 -3.967 2.570 1.00 76.56 91 PHE A C 1
ATOM 698 O O . PHE A 1 91 ? -5.338 -4.040 3.748 1.00 76.56 91 PHE A O 1
ATOM 705 N N . ASP A 1 92 ? -5.813 -4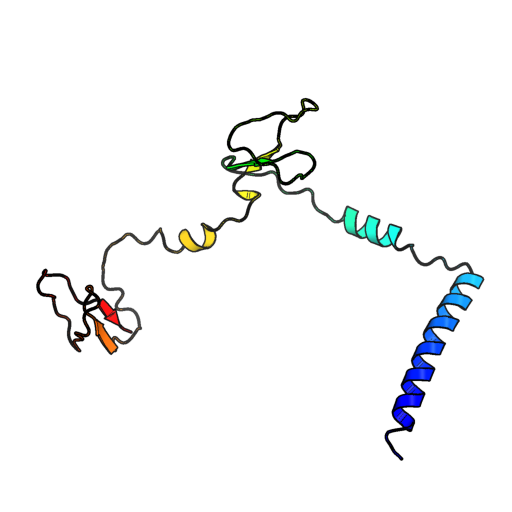.300 1.571 1.00 67.56 92 ASP A N 1
ATOM 706 C CA . ASP A 1 92 ? -7.201 -4.747 1.787 1.00 67.56 92 ASP A CA 1
ATOM 707 C C . ASP A 1 92 ? -7.291 -6.138 2.420 1.00 67.56 92 ASP A C 1
ATOM 709 O O . ASP A 1 92 ? -8.347 -6.529 2.910 1.00 67.56 92 ASP A O 1
ATOM 713 N N . SER A 1 93 ? -6.184 -6.876 2.500 1.00 59.12 93 SER A N 1
ATOM 714 C CA . SER A 1 93 ? -6.122 -8.148 3.230 1.00 59.12 93 SER A CA 1
ATOM 715 C C . SER A 1 93 ? -6.405 -7.995 4.735 1.00 59.12 93 SER A C 1
ATOM 717 O O . SER A 1 93 ? -6.902 -8.934 5.355 1.00 59.12 93 SER A O 1
ATOM 719 N N . ALA A 1 94 ? -6.172 -6.811 5.314 1.00 56.44 94 ALA A N 1
ATOM 720 C CA . ALA A 1 94 ? -6.560 -6.491 6.691 1.00 56.44 94 ALA A CA 1
ATOM 721 C C . ALA A 1 94 ? -7.947 -5.825 6.784 1.00 56.44 94 ALA A C 1
ATOM 723 O O . ALA A 1 94 ? -8.640 -5.985 7.788 1.00 56.44 94 ALA A O 1
ATOM 724 N N . THR A 1 95 ? -8.370 -5.113 5.735 1.00 51.03 95 THR A N 1
ATOM 725 C CA . THR A 1 95 ? -9.649 -4.387 5.711 1.00 51.03 95 THR A CA 1
ATOM 726 C C . THR A 1 95 ? -10.822 -5.277 5.309 1.00 51.03 95 THR A C 1
ATOM 728 O O . THR A 1 95 ? -11.911 -5.068 5.819 1.00 51.03 95 THR A O 1
ATOM 731 N N . ALA A 1 96 ? -10.645 -6.331 4.510 1.00 47.22 96 ALA A N 1
ATOM 732 C CA . ALA A 1 96 ? -11.725 -7.275 4.198 1.00 47.22 96 ALA A CA 1
ATOM 733 C C . ALA A 1 96 ? -12.176 -8.092 5.428 1.00 47.22 96 ALA A C 1
ATOM 735 O O . ALA A 1 96 ? -13.341 -8.457 5.527 1.00 47.22 96 ALA A O 1
ATOM 736 N N . ALA A 1 97 ? -11.300 -8.292 6.420 1.00 46.22 97 ALA A N 1
ATOM 737 C CA . ALA A 1 97 ? -11.688 -8.846 7.722 1.00 46.22 97 ALA A CA 1
ATOM 738 C C . ALA A 1 97 ? -12.378 -7.817 8.649 1.00 46.22 97 ALA A C 1
ATOM 740 O O . ALA A 1 97 ? -12.913 -8.197 9.688 1.00 46.22 97 ALA A O 1
ATOM 741 N N . ALA A 1 98 ? -12.368 -6.525 8.293 1.00 48.41 98 ALA A N 1
ATOM 742 C CA . ALA A 1 98 ? -12.930 -5.431 9.092 1.00 48.41 98 ALA A CA 1
ATOM 743 C C . ALA A 1 98 ? -14.087 -4.670 8.405 1.00 48.41 98 ALA A C 1
ATOM 745 O O . ALA A 1 98 ? -14.807 -3.940 9.078 1.00 48.41 98 ALA A O 1
ATOM 746 N N . ALA A 1 99 ? -14.284 -4.836 7.094 1.00 46.72 99 ALA A N 1
ATOM 747 C CA . ALA A 1 99 ? -15.256 -4.103 6.279 1.00 46.72 99 ALA A CA 1
ATOM 748 C C . ALA A 1 99 ? -16.471 -4.945 5.854 1.00 46.72 99 ALA A C 1
ATOM 750 O O . ALA A 1 99 ? -17.381 -4.416 5.223 1.00 46.72 99 ALA A O 1
ATOM 751 N N . GLU A 1 100 ? -16.523 -6.224 6.240 1.00 40.94 100 GLU A N 1
ATOM 752 C CA . GLU A 1 100 ? -17.728 -7.062 6.127 1.00 40.94 100 GLU A CA 1
ATOM 753 C C . GLU A 1 100 ? -18.465 -7.223 7.471 1.00 40.94 100 GLU A C 1
ATOM 755 O O . GLU A 1 100 ? -19.312 -8.097 7.637 1.00 40.94 100 GLU A O 1
ATOM 760 N N . ALA A 1 101 ? -18.182 -6.347 8.440 1.00 41.62 101 ALA A N 1
ATOM 761 C CA . ALA A 1 101 ? -19.117 -6.086 9.522 1.00 41.62 101 ALA A CA 1
ATOM 762 C C . ALA A 1 101 ? -20.034 -4.939 9.069 1.00 41.62 101 ALA A C 1
ATOM 764 O O . ALA A 1 101 ? -19.537 -3.825 8.863 1.00 41.62 101 ALA A O 1
ATOM 765 N N . PRO A 1 102 ? -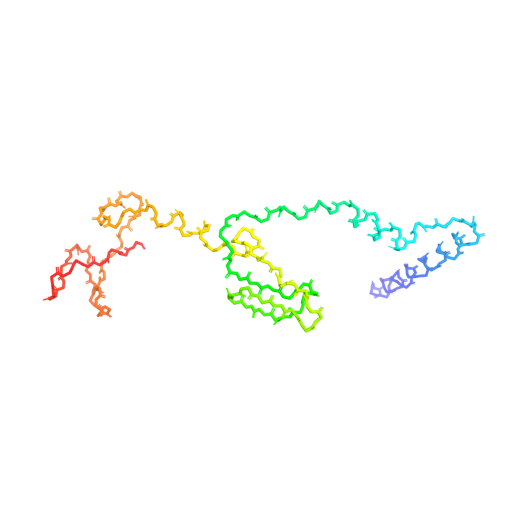21.352 -5.154 8.897 1.00 40.38 102 PRO A N 1
ATOM 766 C CA . PRO A 1 102 ? -22.260 -4.028 8.797 1.00 40.38 102 PRO A CA 1
ATOM 767 C C . PRO A 1 102 ? -22.030 -3.145 10.024 1.00 40.38 102 PRO A C 1
ATOM 769 O O . PRO A 1 102 ? -21.840 -3.641 11.136 1.00 40.38 102 PRO A O 1
ATOM 772 N N . ALA A 1 103 ? -22.028 -1.831 9.808 1.00 45.28 103 ALA A N 1
ATOM 773 C CA . ALA A 1 103 ? -22.115 -0.830 10.858 1.00 45.28 103 ALA A CA 1
ATOM 774 C C . ALA A 1 103 ? -23.493 -0.916 11.540 1.00 45.28 103 ALA A C 1
ATOM 776 O O . ALA A 1 103 ? -24.293 0.012 11.506 1.00 45.28 103 ALA A O 1
ATOM 777 N N . GLU A 1 104 ? -23.774 -2.059 12.151 1.00 37.00 104 GLU A N 1
ATOM 778 C CA . GLU A 1 104 ? -24.768 -2.222 13.181 1.00 37.00 104 GLU A CA 1
ATOM 779 C C . GLU A 1 104 ? -23.999 -2.242 14.492 1.00 37.00 104 GLU A C 1
ATOM 781 O O . GLU A 1 104 ? -23.264 -3.170 14.830 1.00 37.00 104 GLU A O 1
ATOM 786 N N . ALA A 1 105 ? -24.162 -1.156 15.239 1.00 45.06 105 ALA A N 1
ATOM 787 C CA . ALA A 1 105 ? -23.918 -1.122 16.663 1.00 45.06 105 ALA A CA 1
ATOM 788 C C . ALA A 1 105 ? -24.877 -2.111 17.350 1.00 45.06 105 ALA A C 1
ATOM 790 O O . ALA A 1 105 ? -25.835 -1.727 18.012 1.00 45.06 105 ALA A O 1
ATOM 791 N N . THR A 1 106 ? -24.639 -3.406 17.180 1.00 40.00 106 THR A N 1
ATOM 792 C CA . THR A 1 106 ? -25.282 -4.467 17.940 1.00 40.00 106 THR A CA 1
ATOM 793 C C . THR A 1 106 ? -24.205 -5.133 18.766 1.00 40.00 106 THR A C 1
ATOM 795 O O . THR A 1 106 ? -23.486 -6.012 18.300 1.00 40.00 106 THR A O 1
ATOM 798 N N . ASN A 1 107 ? -24.079 -4.647 20.000 1.00 48.00 107 ASN A N 1
ATOM 799 C CA . ASN A 1 107 ? -23.858 -5.453 21.197 1.00 48.00 107 ASN A CA 1
ATOM 800 C C . ASN A 1 107 ? -23.187 -6.815 20.953 1.00 48.00 107 ASN A C 1
ATOM 802 O O . ASN A 1 107 ? -23.786 -7.855 21.220 1.00 48.00 107 ASN A O 1
ATOM 806 N N . THR A 1 108 ? -21.924 -6.840 20.522 1.00 45.62 108 THR A N 1
ATOM 807 C CA . THR A 1 108 ? -21.104 -8.038 20.731 1.00 45.62 108 THR A CA 1
ATOM 808 C C . THR A 1 108 ? -20.617 -7.994 22.173 1.00 45.62 108 THR A C 1
ATOM 810 O O . THR A 1 108 ? -19.459 -7.725 22.476 1.00 45.62 108 THR A O 1
ATOM 813 N N . ALA A 1 109 ? -21.562 -8.238 23.082 1.00 52.88 109 ALA A N 1
ATOM 814 C CA . ALA A 1 109 ? -21.327 -8.637 24.461 1.00 52.88 109 ALA A CA 1
ATOM 815 C C . ALA A 1 109 ? -20.833 -10.097 24.477 1.00 52.88 109 ALA A C 1
ATOM 817 O O . ALA A 1 109 ? -21.445 -10.980 25.072 1.00 52.88 109 ALA A O 1
ATOM 818 N N . GLY A 1 110 ? -19.747 -10.353 23.749 1.00 57.31 110 GLY A N 1
ATOM 819 C CA . GLY A 1 110 ? -19.039 -11.623 23.705 1.00 57.31 110 GLY A CA 1
ATOM 820 C C . GLY A 1 110 ? -17.693 -11.460 24.401 1.00 57.31 110 GLY A C 1
ATOM 821 O O . GLY A 1 110 ? -16.757 -10.910 23.832 1.00 57.31 110 GLY A O 1
ATOM 822 N N . GLU A 1 111 ? -17.630 -11.909 25.653 1.00 62.50 111 GLU A N 1
ATOM 823 C CA . GLU A 1 111 ? -16.430 -12.213 26.457 1.00 62.50 111 GLU A CA 1
ATOM 824 C C . GLU A 1 111 ? -15.542 -11.085 27.010 1.00 62.50 111 GLU A C 1
ATOM 826 O O . GLU A 1 111 ? -14.844 -11.327 27.999 1.00 62.50 111 GLU A O 1
ATOM 831 N N . LYS A 1 112 ? -15.569 -9.851 26.501 1.00 76.50 112 LYS A N 1
ATOM 832 C CA . LYS A 1 112 ? -14.803 -8.761 27.140 1.00 76.50 112 LYS A CA 1
ATOM 833 C C . LYS A 1 112 ? -15.602 -8.103 28.271 1.00 76.50 112 LYS A C 1
ATOM 835 O O . LYS A 1 112 ? -16.687 -7.569 28.051 1.00 76.50 112 LYS A O 1
ATOM 840 N N . ARG A 1 113 ? -15.063 -8.136 29.498 1.00 85.31 113 ARG A N 1
ATOM 841 C CA . ARG A 1 113 ? -15.641 -7.431 30.657 1.00 85.31 113 ARG A CA 1
ATOM 842 C C . ARG A 1 113 ? -15.497 -5.925 30.456 1.00 85.31 113 ARG A C 1
ATOM 844 O O . ARG A 1 113 ? -14.390 -5.449 30.269 1.00 85.31 113 ARG A O 1
ATOM 851 N N . ILE A 1 114 ? -16.605 -5.192 30.518 1.00 88.62 114 ILE A N 1
ATOM 852 C CA . ILE A 1 114 ? -16.598 -3.726 30.456 1.00 88.62 114 ILE A CA 1
ATOM 853 C C . ILE A 1 114 ? -16.055 -3.188 31.787 1.00 88.62 114 ILE A C 1
ATOM 855 O O . ILE A 1 114 ? -16.582 -3.528 32.847 1.00 88.62 114 ILE A O 1
ATOM 859 N N . LEU A 1 115 ? -15.014 -2.356 31.730 1.00 91.69 115 LEU A N 1
ATOM 860 C CA . LEU A 1 115 ? -14.436 -1.657 32.882 1.00 91.69 115 LEU A CA 1
ATOM 861 C C . LEU A 1 115 ? -15.252 -0.403 33.226 1.00 91.69 115 LEU A C 1
ATOM 863 O O . LEU A 1 115 ? -15.642 -0.210 34.375 1.00 91.69 115 LEU A O 1
ATOM 867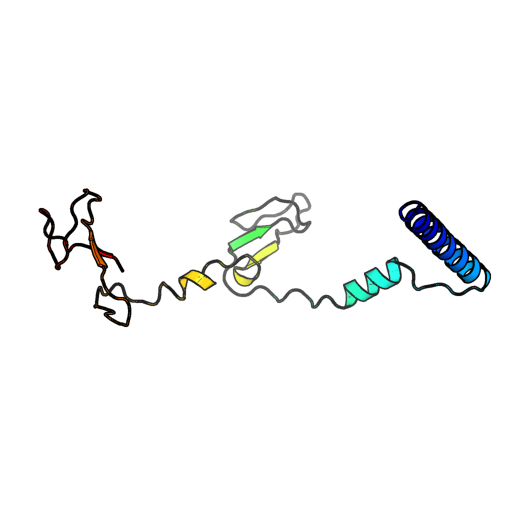 N N . TYR A 1 116 ? -15.487 0.458 32.232 1.00 92.19 116 TYR A N 1
ATOM 868 C CA . TYR A 1 116 ? -16.248 1.708 32.347 1.00 92.19 116 TYR A CA 1
ATOM 869 C C . TYR A 1 116 ? -16.624 2.236 30.954 1.00 92.19 116 TYR A C 1
ATOM 871 O O . TYR A 1 116 ? -16.169 1.726 29.937 1.00 92.19 116 TYR A O 1
ATOM 879 N N . TYR A 1 117 ? -17.438 3.282 30.899 1.00 94.44 117 TYR A N 1
ATOM 880 C CA . TYR A 1 117 ? -17.857 3.966 29.682 1.00 94.44 117 TYR A CA 1
ATOM 881 C C . TYR A 1 117 ? -17.223 5.363 29.606 1.00 94.44 117 TYR A C 1
ATOM 883 O O . TYR A 1 117 ? -17.172 6.064 30.619 1.00 94.44 117 TYR A O 1
ATOM 891 N N . ARG A 1 118 ? -16.763 5.793 28.424 1.00 95.12 118 ARG A N 1
ATOM 892 C CA . ARG A 1 118 ? -16.151 7.118 28.178 1.00 95.12 118 ARG A CA 1
ATOM 893 C C . ARG A 1 118 ? -17.032 8.014 27.307 1.00 95.12 118 ARG A C 1
ATOM 895 O O . ARG A 1 118 ? -17.694 7.527 26.392 1.00 95.12 118 ARG A O 1
ATOM 902 N N . ASN A 1 119 ? -16.982 9.324 27.541 1.00 93.19 119 ASN A N 1
ATOM 903 C CA . ASN A 1 119 ? -17.684 10.297 26.707 1.00 93.19 119 ASN A CA 1
ATOM 904 C C . ASN A 1 119 ? -17.108 10.307 25.266 1.00 93.19 119 ASN A C 1
ATOM 906 O O . ASN A 1 119 ? -15.885 10.439 25.106 1.00 93.19 119 ASN A O 1
ATOM 910 N N . PRO A 1 120 ? -17.944 10.179 24.214 1.00 90.12 120 PRO A N 1
ATOM 911 C CA . PRO A 1 120 ? -17.485 10.231 22.823 1.00 90.12 120 PRO A CA 1
ATOM 912 C C . PRO A 1 120 ? -16.830 11.571 22.455 1.00 90.12 120 PRO A C 1
ATOM 914 O O . PRO A 1 120 ? -15.966 11.604 21.584 1.00 90.12 120 PRO A O 1
ATOM 917 N N . MET A 1 121 ? -17.151 12.653 23.169 1.00 87.12 121 MET A N 1
ATOM 918 C CA . MET A 1 121 ? -16.575 13.985 22.955 1.00 87.12 121 MET A CA 1
ATOM 919 C C . MET A 1 121 ? -15.165 14.166 23.521 1.00 87.12 121 MET A C 1
ATOM 921 O O . MET A 1 121 ? -14.611 15.261 23.454 1.00 87.12 121 MET A O 1
ATOM 925 N N . GLY A 1 122 ? -14.571 13.123 24.110 1.00 80.94 122 GLY A N 1
ATOM 926 C CA . GLY A 1 122 ? -13.215 13.196 24.663 1.00 80.94 122 GLY A CA 1
ATOM 927 C C . GLY A 1 122 ? -13.102 14.036 25.938 1.00 80.94 122 GLY A C 1
ATOM 928 O O . GLY A 1 122 ? -11.994 14.291 26.405 1.00 80.94 122 GLY A O 1
ATOM 929 N N . LEU A 1 123 ? -14.236 14.437 26.519 1.00 86.69 123 LEU A N 1
ATOM 930 C CA . LEU A 1 123 ? -14.296 14.995 27.866 1.00 86.69 123 LEU A CA 1
ATOM 931 C C . LEU A 1 123 ? -13.824 13.942 28.890 1.00 86.69 123 LEU A C 1
ATOM 933 O O . LEU A 1 123 ? -14.017 12.746 28.661 1.00 86.69 123 LEU A O 1
ATOM 937 N N . PRO A 1 124 ? -13.260 14.358 30.040 1.00 88.31 124 PRO A N 1
ATOM 938 C CA . PRO A 1 124 ? -12.791 13.447 31.092 1.00 88.31 124 PRO A CA 1
ATOM 939 C C . PRO A 1 124 ? -13.925 12.710 31.835 1.00 88.31 124 PRO A C 1
ATOM 941 O O . PRO A 1 124 ? -13.672 12.008 32.815 1.00 88.31 124 PRO A O 1
ATOM 944 N N . ASP A 1 125 ? -15.170 12.849 31.379 1.00 88.38 125 ASP A N 1
ATOM 945 C CA . ASP A 1 125 ? -16.333 12.185 31.951 1.00 88.38 125 ASP A CA 1
ATOM 946 C C . ASP A 1 125 ? -16.320 10.682 31.656 1.00 88.38 125 ASP A C 1
ATOM 948 O O . ASP A 1 125 ? -16.354 10.238 30.502 1.00 88.38 125 ASP A O 1
ATOM 952 N N . THR A 1 126 ? -16.365 9.897 32.730 1.00 92.44 126 THR A N 1
ATOM 953 C CA . THR A 1 126 ? -16.501 8.440 32.690 1.00 92.44 126 THR A CA 1
ATOM 954 C C . THR A 1 126 ? -17.715 7.997 33.502 1.00 92.44 126 THR A C 1
ATOM 956 O O . THR A 1 126 ? -18.176 8.706 34.397 1.00 92.44 126 THR A O 1
ATOM 959 N N . SER A 1 127 ? -18.283 6.840 33.164 1.00 87.94 127 SER A N 1
ATOM 960 C CA . SER A 1 127 ? -19.444 6.280 33.858 1.00 87.94 127 SER A CA 1
ATOM 961 C C . SER A 1 127 ? -19.288 4.768 34.026 1.00 87.94 127 SER A C 1
ATOM 963 O O . SER A 1 127 ? -18.935 4.104 33.058 1.00 87.94 127 SER A O 1
ATOM 965 N N . PRO A 1 128 ? -19.559 4.184 35.206 1.00 91.06 128 PRO A N 1
ATOM 966 C CA . PRO A 1 128 ? -19.555 2.728 35.386 1.00 91.06 128 PRO A CA 1
ATOM 967 C C . PRO A 1 128 ? -20.776 2.049 34.742 1.00 91.06 128 PRO A C 1
ATOM 969 O O . PRO A 1 128 ? -20.762 0.848 34.492 1.00 91.06 128 PRO A O 1
ATOM 972 N N . VAL A 1 129 ? -21.834 2.816 34.464 1.00 90.44 129 VAL A N 1
ATOM 973 C CA . VAL A 1 129 ? -23.068 2.356 33.812 1.00 90.44 129 VAL A CA 1
ATOM 974 C C . VAL A 1 129 ? -23.244 3.034 32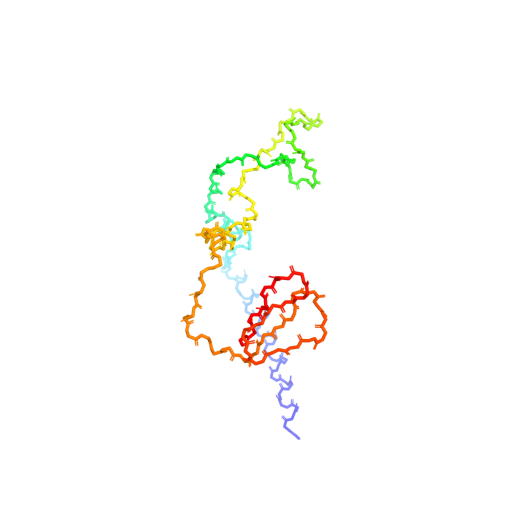.449 1.00 90.44 129 VAL A C 1
ATOM 976 O O . VAL A 1 129 ? -22.732 4.144 32.266 1.00 90.44 129 VAL A O 1
ATOM 979 N N . PRO A 1 130 ? -23.977 2.428 31.499 1.00 91.69 130 PRO A N 1
ATOM 980 C CA . PRO A 1 130 ? -24.348 3.092 30.253 1.00 91.69 130 PRO A CA 1
ATOM 981 C C . PRO A 1 130 ? -25.002 4.451 30.520 1.00 91.69 130 PRO A C 1
ATOM 983 O O . PRO A 1 130 ? -25.899 4.572 31.356 1.00 91.69 130 PRO A O 1
ATOM 986 N N . LYS A 1 131 ? -24.534 5.482 29.819 1.00 91.06 131 LYS A N 1
ATOM 987 C CA . LYS A 1 131 ? -25.003 6.863 29.954 1.00 91.06 131 LYS A CA 1
ATOM 988 C C . LYS A 1 131 ? -24.961 7.548 28.591 1.00 91.06 131 LYS A C 1
ATOM 990 O O . LYS A 1 131 ? -24.189 7.141 27.728 1.00 91.06 131 LYS A O 1
ATOM 995 N N . LYS A 1 132 ? -25.761 8.602 28.433 1.00 92.69 132 LYS A N 1
ATOM 996 C CA . LYS A 1 132 ? -25.726 9.508 27.284 1.00 92.69 132 LYS A CA 1
ATOM 997 C C . LYS A 1 132 ? -25.082 10.846 27.628 1.00 92.69 132 LYS A C 1
ATOM 999 O O . LYS A 1 132 ? -25.200 11.321 28.761 1.00 92.69 132 LYS A O 1
ATOM 1004 N N . ASP A 1 133 ? -24.399 11.440 26.658 1.00 88.69 133 ASP A N 1
ATOM 1005 C CA . ASP A 1 133 ? -23.884 12.804 26.765 1.00 88.69 133 ASP A CA 1
ATOM 1006 C C . ASP A 1 133 ? -24.996 13.853 26.556 1.00 88.69 133 ASP A C 1
ATOM 1008 O O . ASP A 1 133 ? -26.152 13.524 26.276 1.00 88.69 133 ASP A O 1
ATOM 1012 N N . SER A 1 134 ? -24.654 15.136 26.701 1.00 87.56 134 SER A N 1
ATOM 1013 C CA . SER A 1 134 ? -25.590 16.255 26.503 1.00 87.56 134 SER A CA 1
ATOM 1014 C C . SER A 1 134 ? -26.115 16.382 25.066 1.00 87.56 134 SER A C 1
ATOM 1016 O O . SER A 1 134 ? -27.063 17.127 24.837 1.00 87.56 134 SER A O 1
ATOM 1018 N N . MET A 1 135 ? -25.506 15.681 24.106 1.00 89.31 135 MET A N 1
ATOM 1019 C CA . MET A 1 135 ? -25.939 15.620 22.709 1.00 89.31 135 MET A CA 1
ATOM 1020 C C . MET A 1 135 ? -26.740 14.345 22.400 1.00 89.31 135 MET A C 1
ATOM 1022 O O . MET A 1 135 ? -27.174 14.152 21.267 1.00 89.31 135 MET A O 1
ATOM 1026 N N . GLY A 1 136 ? -26.983 13.492 23.401 1.00 90.94 136 GLY A N 1
ATOM 1027 C CA . GLY A 1 136 ? -27.774 12.271 23.277 1.00 90.94 136 GLY A CA 1
ATOM 1028 C C . GLY A 1 136 ? -27.009 11.053 22.752 1.00 90.94 136 GLY A C 1
ATOM 1029 O O . GLY A 1 136 ? -27.647 10.034 22.484 1.00 90.94 136 GLY A O 1
ATOM 1030 N N . MET A 1 137 ? -25.681 11.127 22.624 1.00 92.44 137 MET A N 1
ATOM 1031 C CA . MET A 1 137 ? -24.840 10.006 22.194 1.00 92.44 137 MET A CA 1
ATOM 1032 C C . MET A 1 137 ? -24.517 9.089 23.374 1.00 92.44 137 MET A C 1
ATOM 1034 O O . MET A 1 137 ? -24.175 9.562 24.460 1.00 92.44 137 MET A O 1
ATOM 1038 N N . ASP A 1 138 ? -24.592 7.777 23.165 1.00 92.25 138 ASP A N 1
ATOM 1039 C CA . ASP A 1 138 ? -24.199 6.795 24.174 1.00 92.25 138 ASP A CA 1
ATOM 1040 C C . ASP A 1 138 ? -22.688 6.834 24.426 1.00 92.25 138 ASP A C 1
ATOM 1042 O O . ASP A 1 138 ? -21.871 7.014 23.518 1.00 92.25 138 ASP A O 1
ATOM 1046 N N . TYR A 1 139 ? -22.303 6.658 25.686 1.00 93.94 139 TYR A N 1
ATOM 1047 C CA . TYR A 1 139 ? -20.901 6.553 26.050 1.00 93.94 139 TYR A CA 1
ATOM 1048 C C . TYR A 1 139 ? -20.293 5.266 25.478 1.00 93.94 139 TYR A C 1
ATOM 1050 O O . TYR A 1 139 ? -20.932 4.215 25.419 1.00 93.94 139 TYR A O 1
ATOM 1058 N N . ILE A 1 140 ? -19.017 5.341 25.108 1.00 91.81 140 ILE A N 1
ATOM 1059 C CA . ILE A 1 140 ? -18.293 4.244 24.466 1.00 91.81 140 ILE A CA 1
ATOM 1060 C C . ILE A 1 140 ? -17.800 3.273 25.550 1.00 91.81 140 ILE A C 1
ATOM 1062 O O . ILE A 1 140 ? -17.106 3.723 26.469 1.00 91.81 140 ILE A O 1
ATOM 1066 N N . PRO A 1 141 ? -18.110 1.965 25.474 1.00 91.56 141 PRO A N 1
ATOM 1067 C CA . PRO A 1 141 ? -17.605 0.985 26.428 1.00 91.56 141 PRO A CA 1
ATOM 1068 C C . PRO A 1 141 ? -16.089 0.823 26.289 1.00 91.56 141 PRO A C 1
ATOM 1070 O O . PRO A 1 141 ? -15.551 0.681 25.189 1.00 91.56 141 PRO A O 1
ATOM 1073 N N . VAL A 1 142 ? -15.406 0.830 27.426 1.00 90.50 142 VAL A N 1
ATOM 1074 C CA . VAL A 1 142 ? -13.987 0.512 27.568 1.00 90.50 142 VAL A CA 1
ATOM 1075 C C . VAL A 1 142 ? -13.893 -0.848 28.249 1.00 90.50 142 VAL A C 1
ATOM 1077 O O . VAL A 1 142 ? -14.518 -1.069 29.289 1.00 90.50 142 VAL A O 1
ATOM 1080 N N . TYR A 1 143 ? -13.133 -1.752 27.641 1.00 90.50 143 TYR A N 1
ATOM 1081 C CA . TYR A 1 143 ? -12.929 -3.134 28.077 1.00 90.50 143 TYR A CA 1
ATOM 1082 C C . TYR A 1 143 ? -11.536 -3.338 28.663 1.00 90.50 143 TYR A C 1
ATOM 1084 O O . TYR A 1 143 ? -10.617 -2.610 28.221 1.00 90.50 143 TYR A O 1
#

Sequence (143 aa):
MKRIATSFFALVALTTAGVGGYWAGLRGYTAPSLSSFVDAWSRERPAPPKGTGPVIYFRHPDGEPIYSANPRRTEDGRDFTAVHASEDVNFDSATAAAAEAPAEATNTAGEKRILYYRNPMGLPDTSPVPKKDSMGMDYIPVY

Secondary structure (DSSP, 8-state):
--SHHHHHHHHHHHHHHHHHHHHHHHTT--PPPHHHHHHHHHHT-PPPPPP-S-EEEEE-TT--S-EESS--B-TTSPBPEEEEGGGS---HHHHTTTSSS-S------SSPPP-EEE-TT--S-EESS--B-TTSPBPEEE-

Foldseek 3Di:
DPPVVVVVVVVVVVVVVVVVVVVCVVVPNDDQDPVNVVVVVVVPDDDPPPADADFQWFAAPVRPPDIGRDWDADPVRHITHTDHCVNDDDPCVVVVVVVPPPPDPDDPVDDDDFPWFADPVPPPDIGNDWDADPVRDITHTDD

pLDDT: mean 73.63, std 18.58, range [37.0, 95.69]